Protein AF-A0A8V5HBH2-F1 (afdb_monomer_lite)

Radius of gyration: 25.73 Å; chains: 1; bounding box: 53×39×92 Å

InterPro domains:
  IPR039870 Cytochrome oxidase assembly factor 4-like [PTHR13639] (12-78)

Secondary structure (DSSP, 8-state):
------------------TTS---HHHHHHHTTT-HHHHHHHHHHHHHH--TTTTHHHHHHHHHHHHHHHHHHHHHHS------PPP----

Foldseek 3Di:
DDDDDDDDDDDDPPPPDPPPDDDDPVCVVCVVLVLNVLVVLLVVCCVVVVDCVVVVVSVVSSVVSVVVSVVVVVVVPPPPPPDDDPDPDDD

Structure (mmCIF, N/CA/C/O backbone):
data_AF-A0A8V5HBH2-F1
#
_entry.id   AF-A0A8V5HBH2-F1
#
loop_
_atom_site.group_PDB
_atom_site.id
_atom_site.type_symbol
_atom_site.label_atom_id
_atom_site.label_alt_id
_atom_site.label_comp_id
_atom_site.label_asym_id
_atom_site.label_entity_id
_atom_site.label_seq_id
_atom_site.pdbx_PDB_ins_code
_atom_site.Cartn_x
_atom_site.Cartn_y
_atom_site.Cartn_z
_atom_site.occupancy
_atom_site.B_iso_or_equiv
_atom_site.auth_seq_id
_atom_site.auth_comp_id
_atom_site.auth_asym_id
_atom_site.auth_atom_id
_atom_site.pdbx_PDB_model_num
ATOM 1 N N . MET A 1 1 ? -27.091 12.289 -59.519 1.00 43.72 1 MET A N 1
ATOM 2 C CA . MET A 1 1 ? -26.144 13.061 -58.683 1.00 43.72 1 MET A CA 1
ATOM 3 C C . MET A 1 1 ? -26.635 12.993 -57.241 1.00 43.72 1 MET A C 1
ATOM 5 O O . MET A 1 1 ? -27.482 13.785 -56.861 1.00 43.72 1 MET A O 1
ATOM 9 N N . GLY A 1 2 ? -26.219 11.978 -56.480 1.00 46.22 2 GLY A N 1
ATOM 10 C CA . GLY A 1 2 ? -26.605 11.818 -55.074 1.00 46.22 2 GLY A CA 1
ATOM 11 C C . GLY A 1 2 ? -25.417 12.150 -54.181 1.00 46.22 2 GLY A C 1
ATOM 12 O O . GLY A 1 2 ? -24.403 11.463 -54.247 1.00 46.22 2 GLY A O 1
ATOM 13 N N . ALA A 1 3 ? -25.520 13.209 -53.382 1.00 57.25 3 ALA A N 1
ATOM 14 C CA . ALA A 1 3 ? -24.512 13.551 -52.387 1.00 57.25 3 ALA A CA 1
ATOM 15 C C . ALA A 1 3 ? -24.731 12.687 -51.134 1.00 57.25 3 ALA A C 1
ATOM 17 O O . ALA A 1 3 ? -25.668 12.910 -50.366 1.00 57.25 3 ALA A O 1
ATOM 18 N N . GLY A 1 4 ? -23.886 11.671 -50.951 1.00 47.09 4 GLY A N 1
ATOM 19 C CA . GLY A 1 4 ? -23.832 10.869 -49.731 1.00 47.09 4 GLY A CA 1
ATOM 20 C C . GLY A 1 4 ? -23.218 11.681 -48.593 1.00 47.09 4 GLY A C 1
ATOM 21 O O . GLY A 1 4 ? -22.066 12.099 -48.671 1.00 47.09 4 GLY A O 1
ATOM 22 N N . LYS A 1 5 ? -23.997 11.922 -47.538 1.00 62.31 5 LYS A N 1
ATOM 23 C CA . LYS A 1 5 ? -23.543 12.601 -46.322 1.00 62.31 5 LYS A CA 1
ATOM 24 C C . LYS A 1 5 ? -22.765 11.597 -45.466 1.00 62.31 5 LYS A C 1
ATOM 26 O O . LYS A 1 5 ? -23.345 10.615 -45.009 1.00 62.31 5 LYS A O 1
ATOM 31 N N . VAL A 1 6 ? -21.462 11.817 -45.286 1.00 62.31 6 VAL A N 1
ATOM 32 C CA . VAL A 1 6 ? -20.639 11.036 -44.350 1.00 62.31 6 VAL A CA 1
ATOM 33 C C . VAL A 1 6 ? -20.760 11.679 -42.971 1.00 62.31 6 VAL A C 1
ATOM 35 O O . VAL A 1 6 ? -20.429 12.847 -42.784 1.00 62.31 6 VAL A O 1
ATOM 38 N N . HIS A 1 7 ? -21.305 10.945 -42.008 1.00 45.38 7 HIS A N 1
ATOM 39 C CA . HIS A 1 7 ? -21.364 11.385 -40.619 1.00 45.38 7 HIS A CA 1
ATOM 40 C C . HIS A 1 7 ? -20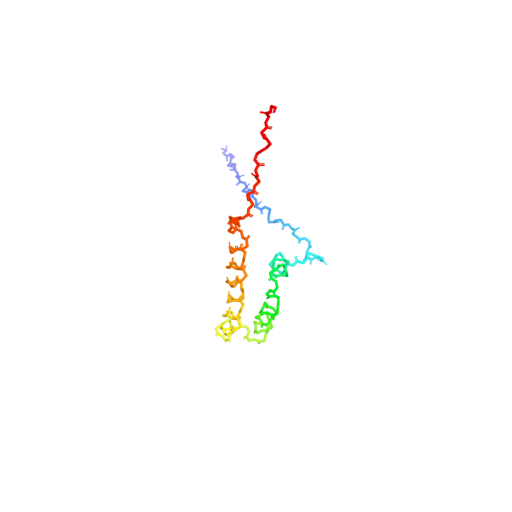.069 10.912 -39.950 1.00 45.38 7 HIS A C 1
ATOM 42 O O . HIS A 1 7 ? -19.920 9.729 -39.653 1.00 45.38 7 HIS A O 1
ATOM 48 N N . GLY A 1 8 ? -19.103 11.818 -39.788 1.00 48.97 8 GLY A N 1
ATOM 49 C CA . GLY A 1 8 ? -17.901 11.564 -38.995 1.00 48.97 8 GLY A CA 1
ATOM 50 C C . GLY A 1 8 ? -18.278 11.501 -37.518 1.00 48.97 8 GLY A C 1
ATOM 51 O O . GLY A 1 8 ? -18.744 12.492 -36.960 1.00 48.97 8 GLY A O 1
ATOM 52 N N . GLY A 1 9 ? -18.140 10.321 -36.913 1.00 52.03 9 GLY A N 1
ATOM 53 C CA . GLY A 1 9 ? -18.428 10.092 -35.500 1.00 52.03 9 GLY A CA 1
ATOM 54 C C . GLY A 1 9 ? -17.519 10.924 -34.597 1.00 52.03 9 GLY A C 1
ATOM 55 O O . GLY A 1 9 ? -16.308 10.989 -34.808 1.00 52.03 9 GLY A O 1
ATOM 56 N N . ALA A 1 10 ? -18.120 11.560 -33.594 1.00 56.62 10 ALA A N 1
ATOM 57 C CA . ALA A 1 10 ? -17.422 12.294 -32.552 1.00 56.62 10 ALA A CA 1
ATOM 58 C C . ALA A 1 10 ? -16.496 11.345 -31.774 1.00 56.62 10 ALA A C 1
ATOM 60 O O . ALA A 1 10 ? -16.955 10.418 -31.107 1.00 56.62 10 ALA A O 1
ATOM 61 N N . GLY A 1 11 ? -15.185 11.572 -31.880 1.00 56.81 11 GLY A N 1
ATOM 62 C CA . GLY A 1 11 ? -14.191 10.902 -31.052 1.00 56.81 11 GLY A CA 1
ATOM 63 C C . GLY A 1 11 ? -14.405 11.281 -29.590 1.00 56.81 11 GLY A C 1
ATOM 64 O O . GLY A 1 11 ? -14.512 12.460 -29.259 1.00 56.81 11 GLY A O 1
ATOM 65 N N . HIS A 1 12 ? -14.505 10.278 -28.723 1.00 63.34 12 HIS A N 1
ATOM 66 C CA . HIS A 1 12 ? -14.596 10.485 -27.284 1.00 63.34 12 HIS A CA 1
ATOM 67 C C . HIS A 1 12 ? -13.324 11.210 -26.804 1.00 63.34 12 HIS A C 1
ATOM 69 O O . HIS A 1 12 ? -12.226 10.694 -27.036 1.00 63.34 12 HIS A O 1
ATOM 75 N N . PRO A 1 13 ? -13.430 12.382 -26.151 1.00 62.47 13 PRO A N 1
ATOM 76 C CA . PRO A 1 13 ? -12.271 13.053 -25.591 1.00 62.47 13 PRO A CA 1
ATOM 77 C C . PRO A 1 13 ? -11.865 12.305 -24.322 1.00 62.47 13 PRO A C 1
ATOM 79 O O . PRO A 1 13 ? -12.448 12.499 -23.256 1.00 62.47 13 PRO A O 1
ATOM 82 N N . TRP A 1 14 ? -10.878 11.418 -24.425 1.00 67.56 14 TRP A N 1
ATOM 83 C CA . TRP A 1 14 ? -10.164 10.971 -23.235 1.00 67.56 14 TRP A CA 1
ATOM 84 C C . TRP A 1 14 ? -9.529 12.217 -22.620 1.00 67.56 14 TRP A C 1
ATOM 86 O O . TRP A 1 14 ? -8.729 12.891 -23.271 1.00 67.56 14 TRP A O 1
ATOM 96 N N . VAL A 1 15 ? -9.978 12.569 -21.413 1.00 65.94 15 VAL A N 1
ATOM 97 C CA . VAL A 1 15 ? -9.470 13.701 -20.635 1.00 65.94 15 VAL A CA 1
ATOM 98 C C . VAL A 1 15 ? -7.949 13.629 -20.641 1.00 65.94 15 VAL A C 1
ATOM 100 O O . VAL A 1 15 ? -7.363 12.660 -20.161 1.00 65.94 15 VAL A O 1
ATOM 103 N N . GLN A 1 16 ? -7.317 14.644 -21.224 1.00 64.69 16 GLN A N 1
ATOM 104 C CA . GLN A 1 16 ? -5.872 14.799 -21.180 1.00 64.69 16 GLN A CA 1
ATOM 105 C C . GLN A 1 16 ? -5.493 15.197 -19.750 1.00 64.69 16 GLN A C 1
ATOM 107 O O . GLN A 1 16 ? -5.451 16.380 -19.421 1.00 64.69 16 GLN A O 1
ATOM 112 N N . VAL A 1 17 ? -5.279 14.202 -18.887 1.00 65.06 17 VAL A N 1
ATOM 113 C CA . VAL A 1 17 ? -4.707 14.402 -17.551 1.00 65.06 17 VAL A CA 1
ATOM 114 C C . VAL A 1 17 ? -3.249 14.827 -17.742 1.00 65.06 17 VAL A C 1
ATOM 116 O O . VAL A 1 17 ? -2.480 14.141 -18.420 1.00 65.06 17 VAL A O 1
ATOM 119 N N . ARG A 1 18 ? -2.873 15.996 -17.214 1.00 61.03 18 ARG A N 1
ATOM 120 C CA . ARG A 1 18 ? -1.486 16.479 -17.231 1.00 61.03 18 ARG A CA 1
ATOM 121 C C . ARG A 1 18 ? -0.706 15.710 -16.163 1.00 61.03 18 ARG A C 1
ATOM 12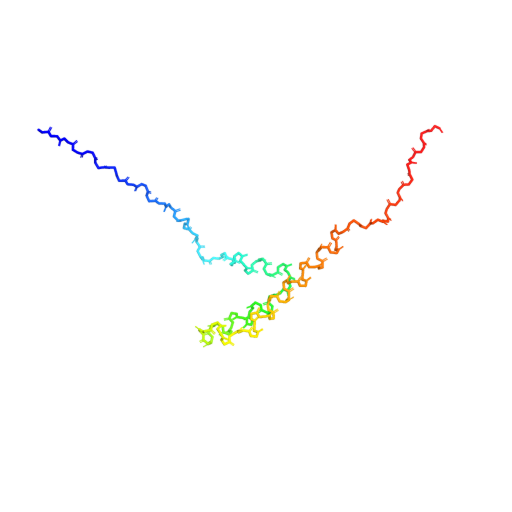3 O O . ARG A 1 18 ? -0.716 16.079 -15.001 1.00 61.03 18 ARG A O 1
ATOM 130 N N . TYR A 1 19 ? -0.015 14.657 -16.584 1.00 56.56 19 TYR A N 1
ATOM 131 C CA . TYR A 1 19 ? 0.737 13.706 -15.749 1.00 56.56 19 TYR A CA 1
ATOM 132 C C . TYR A 1 19 ? 1.939 14.269 -14.955 1.00 56.56 19 TYR A C 1
ATOM 134 O O . TYR A 1 19 ? 2.696 13.486 -14.391 1.00 56.56 19 TYR A O 1
ATOM 142 N N . GLU A 1 20 ? 2.174 15.582 -14.920 1.00 57.72 20 GLU A N 1
ATOM 143 C CA . GLU A 1 20 ? 3.446 16.123 -14.412 1.00 57.72 20 GLU A CA 1
ATOM 144 C C . GLU A 1 20 ? 3.477 16.429 -12.901 1.00 57.72 20 GLU A C 1
ATOM 146 O O . GLU A 1 20 ? 4.565 16.668 -12.390 1.00 57.72 20 GLU A O 1
ATOM 151 N N . ASP A 1 21 ? 2.357 16.370 -12.163 1.00 59.47 21 ASP A N 1
ATOM 152 C CA . ASP A 1 21 ? 2.366 16.598 -10.695 1.00 59.47 21 ASP A CA 1
ATOM 153 C C . ASP A 1 21 ? 1.190 15.963 -9.915 1.00 59.47 21 ASP A C 1
ATOM 155 O O . ASP A 1 21 ? 1.079 16.119 -8.702 1.00 59.47 21 ASP A O 1
ATOM 159 N N . GLU A 1 22 ? 0.277 15.241 -10.570 1.00 73.19 22 GLU A N 1
ATOM 160 C CA . GLU A 1 22 ? -0.871 14.656 -9.866 1.00 73.19 22 GLU A CA 1
ATOM 161 C C . GLU A 1 22 ? -0.493 13.291 -9.268 1.00 73.19 22 GLU A C 1
ATOM 163 O O . GLU A 1 22 ? -0.208 12.338 -9.995 1.00 73.19 22 GLU A O 1
ATOM 168 N N . GLU A 1 23 ? -0.486 13.202 -7.930 1.00 76.81 23 GLU A N 1
ATOM 169 C CA . GLU A 1 23 ? -0.401 11.928 -7.202 1.00 76.81 23 GLU A CA 1
ATOM 170 C C . GLU A 1 23 ? -1.458 10.960 -7.748 1.00 76.81 23 GLU A C 1
ATOM 172 O O . GLU A 1 23 ? -2.619 11.343 -7.936 1.00 76.81 23 GLU A O 1
ATOM 177 N N . ASP A 1 24 ? -1.066 9.706 -8.004 1.00 88.19 24 ASP A N 1
ATOM 178 C CA . ASP A 1 24 ? -1.994 8.717 -8.541 1.00 88.19 24 ASP A CA 1
ATOM 179 C C . ASP A 1 24 ? -3.225 8.610 -7.616 1.00 88.19 24 ASP A C 1
ATOM 181 O O . ASP A 1 24 ? -3.075 8.456 -6.397 1.00 88.19 24 ASP A O 1
ATOM 185 N N . PRO A 1 25 ? -4.459 8.690 -8.149 1.00 90.56 25 PRO A N 1
ATOM 186 C CA . PRO A 1 25 ? -5.661 8.664 -7.322 1.00 90.56 25 PRO A CA 1
ATOM 187 C C . PRO A 1 25 ? -5.754 7.443 -6.393 1.00 90.56 25 PRO A C 1
ATOM 189 O O . PRO A 1 25 ? -6.375 7.520 -5.326 1.00 90.56 25 PRO A O 1
ATOM 192 N N . VAL A 1 26 ? -5.152 6.311 -6.775 1.00 91.56 26 VAL A N 1
ATOM 193 C CA . VAL A 1 26 ? -5.060 5.112 -5.938 1.00 91.56 26 VAL A CA 1
ATOM 194 C C . VAL A 1 26 ? -4.038 5.317 -4.824 1.00 91.56 26 VAL A C 1
ATOM 196 O O . VAL A 1 26 ? -4.366 5.032 -3.673 1.00 91.56 26 VAL A O 1
ATOM 199 N N . ASP A 1 27 ? -2.858 5.867 -5.106 1.00 93.56 27 ASP A N 1
ATOM 200 C CA . ASP A 1 27 ? -1.858 6.191 -4.075 1.00 93.56 27 ASP A CA 1
ATOM 201 C C . ASP A 1 27 ? -2.398 7.182 -3.036 1.00 93.56 27 ASP A C 1
ATOM 203 O O . ASP A 1 27 ? -2.250 6.967 -1.824 1.00 93.56 27 ASP A O 1
ATOM 207 N N . ALA A 1 28 ? -3.129 8.203 -3.484 1.00 94.25 28 ALA A N 1
ATOM 208 C CA . ALA A 1 28 ? -3.799 9.161 -2.609 1.00 94.25 28 ALA A CA 1
ATOM 209 C C . ALA A 1 28 ? -4.826 8.484 -1.691 1.00 94.25 28 ALA A C 1
ATOM 211 O O . ALA A 1 28 ? -4.943 8.793 -0.497 1.00 94.25 28 ALA A O 1
ATOM 212 N N . MET A 1 29 ? -5.586 7.528 -2.231 1.00 93.88 29 MET A N 1
ATOM 213 C CA . MET A 1 29 ? -6.556 6.747 -1.469 1.00 93.88 29 MET A CA 1
ATOM 214 C C . MET A 1 29 ? -5.862 5.851 -0.442 1.00 93.88 29 MET A C 1
ATOM 216 O O . MET A 1 29 ? -6.240 5.852 0.733 1.00 93.88 29 MET A O 1
ATOM 220 N N . VAL A 1 30 ? -4.853 5.091 -0.864 1.00 96.19 30 VAL A N 1
ATOM 221 C CA . VAL A 1 30 ? -4.151 4.133 -0.009 1.00 96.19 30 VAL A CA 1
ATOM 222 C C . VAL A 1 30 ? -3.409 4.858 1.116 1.00 96.19 30 VAL A C 1
ATOM 224 O O . VAL A 1 30 ? -3.451 4.394 2.261 1.00 96.19 30 VAL A O 1
ATOM 227 N N . SER A 1 31 ? -2.848 6.040 0.858 1.00 95.06 31 SER A N 1
ATOM 228 C CA . SER A 1 31 ? -2.217 6.898 1.872 1.00 95.06 31 SER A CA 1
ATOM 229 C C . SER A 1 31 ? -3.145 7.210 3.045 1.00 95.06 31 SER A C 1
ATOM 231 O O . SER A 1 31 ? -2.742 7.100 4.202 1.00 95.06 31 SER A O 1
ATOM 233 N N . ARG A 1 32 ? -4.434 7.460 2.784 1.00 95.25 32 ARG A N 1
ATOM 234 C CA . ARG A 1 32 ? -5.447 7.724 3.827 1.00 95.25 32 ARG A CA 1
ATOM 235 C C . ARG A 1 32 ? -5.852 6.485 4.629 1.00 95.25 32 ARG A C 1
ATOM 237 O O . ARG A 1 32 ? -6.536 6.601 5.648 1.00 95.25 32 ARG A O 1
ATOM 244 N N . THR A 1 33 ? -5.506 5.287 4.160 1.00 96.25 33 THR A N 1
ATOM 245 C CA . THR A 1 33 ? -5.841 4.027 4.843 1.00 96.25 33 THR A CA 1
ATOM 246 C C . THR A 1 33 ? -4.742 3.548 5.782 1.00 96.25 33 THR A C 1
ATOM 248 O O . THR A 1 33 ? -5.055 2.807 6.706 1.00 96.25 33 THR A O 1
ATOM 251 N N . GLY A 1 34 ? -3.492 3.978 5.580 1.00 96.62 34 GLY A N 1
ATOM 252 C CA . GLY A 1 34 ? -2.324 3.440 6.284 1.00 96.62 34 GLY A CA 1
ATOM 253 C C . GLY A 1 34 ? -1.721 2.183 5.639 1.00 96.62 34 GLY A C 1
ATOM 254 O O . GLY A 1 34 ? -0.721 1.677 6.134 1.00 96.62 34 GLY A O 1
ATOM 255 N N . CYS A 1 35 ? -2.265 1.701 4.515 1.00 98.06 35 CYS A N 1
ATOM 256 C CA . CYS A 1 35 ? -1.788 0.498 3.816 1.00 98.06 35 CYS A CA 1
ATOM 257 C C . CYS A 1 35 ? -0.687 0.764 2.764 1.00 98.06 35 CYS A C 1
ATOM 259 O O . CYS A 1 35 ? -0.436 -0.070 1.890 1.00 98.06 35 CYS A O 1
ATOM 261 N N . MET A 1 36 ? -0.018 1.926 2.819 1.00 97.62 36 MET A N 1
ATOM 262 C CA . MET A 1 36 ? 0.981 2.323 1.811 1.00 97.62 36 MET A CA 1
ATOM 263 C C . MET A 1 36 ? 2.216 1.431 1.780 1.00 97.62 36 MET A C 1
ATOM 265 O O . MET A 1 36 ? 2.811 1.256 0.721 1.00 97.62 36 MET A O 1
ATOM 269 N N . ALA A 1 37 ? 2.615 0.851 2.912 1.00 97.94 37 ALA A N 1
ATOM 270 C CA . ALA A 1 37 ? 3.771 -0.041 2.949 1.00 97.94 37 ALA A CA 1
ATOM 271 C C . ALA A 1 37 ? 3.525 -1.301 2.103 1.00 97.94 37 ALA A C 1
ATOM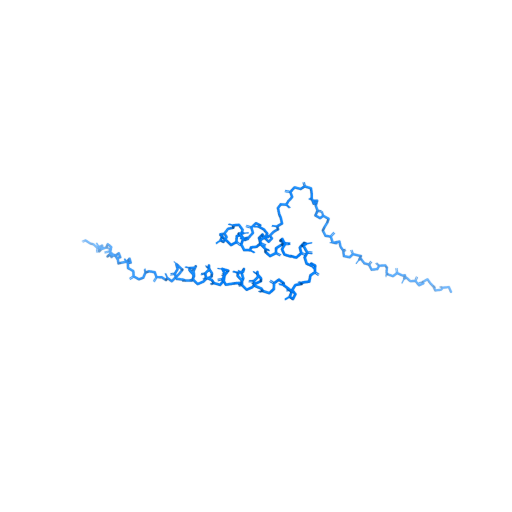 273 O O . ALA A 1 37 ? 4.365 -1.680 1.290 1.00 97.94 37 ALA A O 1
ATOM 274 N N . GLN A 1 38 ? 2.345 -1.911 2.243 1.00 98.31 38 GLN A N 1
ATOM 275 C CA . GLN A 1 38 ? 1.950 -3.094 1.483 1.00 98.31 38 GLN A CA 1
ATOM 276 C C . GLN A 1 38 ? 1.729 -2.758 0.004 1.00 98.31 38 GLN A C 1
ATOM 278 O O . GLN A 1 38 ? 2.104 -3.550 -0.856 1.00 98.31 38 GLN A O 1
ATOM 283 N N . HIS A 1 39 ? 1.183 -1.574 -0.296 1.00 98.06 39 HIS A N 1
ATOM 284 C CA . HIS A 1 39 ? 1.061 -1.092 -1.671 1.00 98.06 39 HIS A CA 1
ATOM 285 C C . HIS A 1 39 ? 2.431 -0.949 -2.343 1.00 98.06 39 HIS A C 1
ATOM 287 O O . HIS A 1 39 ? 2.667 -1.552 -3.385 1.00 98.06 39 HIS A O 1
ATOM 293 N N . ARG A 1 40 ? 3.380 -0.246 -1.710 1.00 97.25 40 ARG A N 1
ATOM 294 C CA . ARG A 1 40 ? 4.742 -0.091 -2.246 1.00 97.25 40 ARG A CA 1
ATOM 295 C C . ARG A 1 40 ? 5.467 -1.426 -2.392 1.00 97.25 40 ARG A C 1
ATOM 297 O O . ARG A 1 40 ? 6.160 -1.623 -3.382 1.00 97.25 40 ARG A O 1
ATOM 304 N N . ALA A 1 41 ? 5.281 -2.357 -1.455 1.00 97.88 41 ALA A N 1
ATOM 305 C CA . ALA A 1 41 ? 5.846 -3.702 -1.562 1.00 97.88 41 ALA A CA 1
ATOM 306 C C . ALA A 1 41 ? 5.298 -4.470 -2.777 1.00 97.88 41 ALA A C 1
ATOM 308 O O . ALA A 1 41 ? 6.048 -5.171 -3.457 1.00 97.88 41 ALA A O 1
ATOM 309 N N . LEU A 1 42 ? 4.003 -4.323 -3.078 1.00 97.50 42 LEU A N 1
ATOM 310 C CA . LEU A 1 42 ? 3.400 -4.902 -4.275 1.00 97.50 42 LEU A CA 1
ATOM 311 C C . LEU A 1 42 ? 3.936 -4.247 -5.554 1.00 97.50 42 LEU A C 1
ATOM 313 O O . LEU A 1 42 ? 4.332 -4.968 -6.467 1.00 97.50 42 LEU A O 1
ATOM 317 N N . GLN A 1 43 ? 4.008 -2.913 -5.598 1.00 97.00 43 GLN A N 1
ATOM 318 C CA . GLN A 1 43 ? 4.565 -2.177 -6.740 1.00 97.00 43 GLN A CA 1
ATOM 319 C C . GLN A 1 43 ? 6.025 -2.564 -6.999 1.00 97.00 43 GLN A C 1
ATOM 321 O O . GLN A 1 43 ? 6.405 -2.791 -8.144 1.00 97.00 43 GLN A O 1
ATOM 326 N N . HIS A 1 44 ? 6.827 -2.710 -5.941 1.00 97.56 44 HIS A N 1
ATOM 327 C CA . HIS A 1 44 ? 8.213 -3.156 -6.046 1.00 97.56 44 HIS A CA 1
ATOM 328 C C . HIS A 1 44 ? 8.310 -4.570 -6.630 1.00 97.56 44 HIS A C 1
ATOM 330 O O . HIS A 1 44 ? 9.002 -4.765 -7.622 1.00 97.56 44 HIS A O 1
ATOM 336 N N . CYS A 1 45 ? 7.532 -5.526 -6.110 1.00 98.12 45 CYS A N 1
ATOM 337 C CA . CYS A 1 45 ? 7.506 -6.881 -6.664 1.00 98.12 45 CYS A CA 1
ATOM 338 C C . CYS A 1 45 ? 7.088 -6.899 -8.140 1.00 98.12 45 CYS A C 1
ATOM 340 O O . CYS A 1 45 ? 7.674 -7.619 -8.941 1.00 98.12 45 CYS A O 1
ATOM 342 N N . MET A 1 46 ? 6.089 -6.100 -8.519 1.00 96.81 46 MET A N 1
ATOM 343 C CA . MET A 1 46 ? 5.644 -5.993 -9.910 1.00 96.81 46 MET A CA 1
ATOM 344 C C . MET A 1 46 ? 6.726 -5.380 -10.809 1.00 96.81 46 MET A C 1
ATOM 346 O O . MET A 1 46 ? 6.885 -5.826 -11.943 1.00 96.81 46 MET A O 1
ATOM 350 N N . ALA A 1 47 ? 7.486 -4.401 -10.308 1.00 96.75 47 ALA A N 1
ATOM 351 C CA . ALA A 1 47 ? 8.598 -3.791 -11.033 1.00 96.75 47 ALA A CA 1
ATOM 352 C C . ALA A 1 47 ? 9.764 -4.771 -11.250 1.00 96.75 47 ALA A C 1
ATOM 354 O O . ALA A 1 47 ? 10.364 -4.773 -12.324 1.00 96.75 47 ALA A O 1
ATOM 355 N N . GLU A 1 48 ? 10.057 -5.616 -10.258 1.00 97.12 48 GLU A N 1
ATOM 356 C CA . GLU A 1 48 ? 11.122 -6.623 -10.329 1.00 97.12 48 GLU A CA 1
ATOM 357 C C . GLU A 1 48 ? 10.714 -7.850 -11.154 1.00 97.12 48 GLU A C 1
ATOM 359 O O . GLU A 1 48 ? 11.420 -8.251 -12.076 1.00 97.12 48 GLU A O 1
ATOM 364 N N . GLN A 1 49 ? 9.566 -8.448 -10.830 1.00 95.00 49 GLN A N 1
ATOM 365 C CA . GLN A 1 49 ? 9.155 -9.750 -11.357 1.00 95.00 49 GLN A CA 1
ATOM 366 C C . GLN A 1 49 ? 8.364 -9.645 -12.659 1.00 95.00 49 GLN A C 1
ATOM 368 O O . GLN A 1 49 ? 8.356 -10.596 -13.435 1.00 95.00 49 GLN A O 1
ATOM 373 N N . GLN A 1 50 ? 7.634 -8.543 -12.865 1.00 93.75 50 GLN A N 1
ATOM 374 C CA . GLN A 1 50 ? 6.715 -8.331 -13.997 1.00 93.75 50 GLN A CA 1
ATOM 375 C C . GLN A 1 50 ? 5.651 -9.436 -14.178 1.00 93.75 50 GLN A C 1
ATOM 377 O O . GLN A 1 50 ? 4.960 -9.493 -15.193 1.00 93.75 50 GLN A O 1
ATOM 382 N N . ASP A 1 51 ? 5.470 -10.290 -13.168 1.00 92.69 51 ASP A N 1
ATOM 383 C CA . ASP A 1 51 ? 4.465 -11.344 -13.115 1.00 92.69 51 ASP A CA 1
ATOM 384 C C . ASP A 1 51 ? 3.774 -11.334 -11.747 1.00 92.69 51 ASP A C 1
ATOM 386 O O . ASP A 1 51 ? 4.328 -11.726 -10.714 1.00 92.69 51 ASP A O 1
ATOM 390 N N . TRP A 1 52 ? 2.505 -10.930 -11.755 1.00 92.38 52 TRP A N 1
ATOM 391 C CA . TRP A 1 52 ? 1.665 -10.834 -10.565 1.00 92.38 52 TRP A CA 1
ATOM 392 C C . TRP A 1 52 ? 1.464 -12.182 -9.849 1.00 92.38 52 TRP A C 1
ATOM 394 O O . TRP A 1 52 ? 1.153 -12.202 -8.655 1.00 92.38 52 TRP A O 1
ATOM 404 N N . ARG A 1 53 ? 1.658 -13.319 -10.537 1.00 96.56 53 ARG A N 1
ATOM 405 C CA . ARG A 1 53 ? 1.566 -14.662 -9.938 1.00 96.56 53 ARG A CA 1
ATOM 406 C C . ARG A 1 53 ? 2.679 -14.898 -8.918 1.00 96.56 53 ARG A C 1
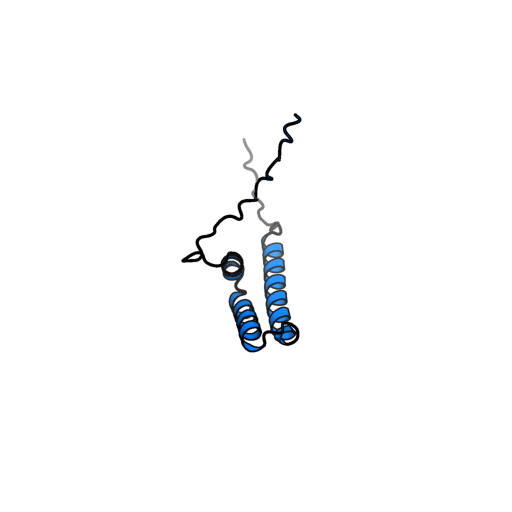ATOM 408 O O . ARG A 1 53 ? 2.443 -15.570 -7.916 1.00 96.56 53 ARG A O 1
ATOM 415 N N . HIS A 1 54 ? 3.851 -14.303 -9.128 1.00 96.62 54 HIS A N 1
ATOM 416 C CA . HIS A 1 54 ? 4.963 -14.344 -8.177 1.00 96.62 54 HIS A CA 1
ATOM 417 C C . HIS A 1 54 ? 4.775 -13.343 -7.026 1.00 96.62 54 HIS A C 1
ATOM 419 O O . HIS A 1 54 ? 5.264 -13.576 -5.924 1.00 96.62 54 HIS A O 1
ATOM 425 N N . CYS A 1 55 ? 3.980 -12.291 -7.238 1.00 98.00 55 CYS A N 1
ATOM 426 C CA . CYS A 1 55 ? 3.661 -11.268 -6.235 1.00 98.00 55 CYS A CA 1
ATOM 427 C C . CYS A 1 55 ? 2.438 -11.591 -5.365 1.00 98.00 55 CYS A C 1
ATOM 429 O O . CYS A 1 55 ? 1.951 -10.750 -4.608 1.00 98.00 55 CYS A O 1
ATOM 431 N N . GLN A 1 56 ? 1.927 -12.819 -5.442 1.00 98.00 56 GLN A N 1
ATOM 432 C CA . GLN A 1 56 ? 0.803 -13.310 -4.645 1.00 98.00 56 GLN A CA 1
ATOM 433 C C . GLN A 1 56 ? 0.913 -13.034 -3.129 1.00 98.00 56 GLN A C 1
ATOM 435 O O . GLN A 1 56 ? -0.099 -12.658 -2.531 1.00 98.00 56 GLN A O 1
ATOM 440 N N . PRO A 1 57 ? 2.084 -13.186 -2.475 1.00 97.88 57 PRO A N 1
ATOM 441 C CA . PRO A 1 57 ? 2.241 -12.812 -1.068 1.00 97.88 57 PRO A CA 1
ATOM 442 C C . PRO A 1 57 ? 1.957 -11.325 -0.803 1.00 97.88 57 PRO A C 1
ATOM 444 O O . PRO A 1 57 ? 1.214 -10.998 0.120 1.00 97.88 57 PRO A O 1
ATOM 447 N N . GLN A 1 58 ? 2.488 -10.434 -1.640 1.00 98.31 58 GLN A N 1
ATOM 448 C CA . GLN A 1 58 ? 2.337 -8.983 -1.542 1.00 98.31 58 GLN A CA 1
ATOM 449 C C . GLN A 1 58 ? 0.892 -8.561 -1.836 1.00 98.31 58 GLN A C 1
ATOM 451 O O . GLN A 1 58 ? 0.330 -7.740 -1.111 1.00 98.31 58 GLN A O 1
ATOM 456 N N . VAL A 1 59 ? 0.253 -9.186 -2.833 1.00 97.50 59 VAL A N 1
ATOM 457 C CA . VAL A 1 59 ? -1.174 -8.981 -3.140 1.00 97.50 59 VAL A CA 1
ATOM 458 C C . VAL A 1 59 ? -2.047 -9.342 -1.937 1.00 97.50 59 VAL A C 1
ATOM 460 O O . VAL A 1 59 ? -2.936 -8.572 -1.567 1.00 97.50 59 VAL A O 1
ATOM 463 N N . ARG A 1 60 ? -1.793 -10.491 -1.295 1.00 98.50 60 ARG A N 1
ATOM 464 C CA . ARG A 1 60 ? -2.523 -10.903 -0.085 1.00 98.50 60 ARG A CA 1
ATOM 465 C C . ARG A 1 60 ? -2.313 -9.918 1.060 1.00 98.50 60 ARG A C 1
ATOM 467 O O . ARG A 1 60 ? -3.297 -9.453 1.621 1.00 98.50 60 ARG A O 1
ATOM 474 N N . ALA A 1 61 ? -1.069 -9.535 1.341 1.00 98.25 61 ALA A N 1
ATOM 475 C CA . ALA A 1 61 ? -0.758 -8.578 2.401 1.00 98.25 61 ALA A CA 1
ATOM 476 C C . ALA A 1 61 ? -1.475 -7.230 2.204 1.00 98.25 61 ALA A C 1
ATOM 478 O O . ALA A 1 61 ? -2.032 -6.674 3.152 1.00 98.25 61 ALA A O 1
ATOM 479 N N . PHE A 1 62 ? -1.509 -6.719 0.970 1.00 98.25 62 PHE A N 1
ATOM 480 C CA . PHE A 1 62 ? -2.222 -5.484 0.651 1.00 98.25 62 PHE A CA 1
ATOM 481 C C . PHE A 1 62 ? -3.737 -5.623 0.850 1.00 98.25 62 PHE A C 1
ATOM 483 O O . PHE A 1 62 ? -4.356 -4.790 1.517 1.00 98.25 62 PHE A O 1
ATOM 490 N N . ARG A 1 63 ? -4.333 -6.709 0.343 1.00 98.00 63 ARG A N 1
ATOM 491 C CA . ARG A 1 63 ? -5.763 -6.999 0.517 1.00 98.00 63 ARG A CA 1
ATOM 492 C C . ARG A 1 63 ? -6.144 -7.113 1.991 1.00 98.00 63 ARG A C 1
ATOM 494 O O . ARG A 1 63 ? -7.145 -6.535 2.407 1.00 98.00 63 ARG A O 1
ATOM 501 N N . ASP A 1 64 ? -5.358 -7.846 2.769 1.00 98.44 64 ASP A N 1
ATOM 502 C CA . ASP A 1 64 ? -5.649 -8.107 4.176 1.00 98.44 64 ASP A CA 1
ATOM 503 C C . ASP A 1 64 ? -5.526 -6.816 5.008 1.00 98.44 64 ASP A C 1
ATOM 505 O O . ASP A 1 64 ? -6.333 -6.585 5.909 1.00 98.44 64 ASP A O 1
ATOM 509 N N . CYS A 1 65 ? -4.596 -5.914 4.668 1.00 98.25 65 CYS A N 1
ATOM 510 C CA . CYS A 1 65 ? -4.543 -4.573 5.260 1.00 98.25 65 CYS A CA 1
ATOM 511 C C . CYS A 1 65 ? -5.824 -3.775 4.969 1.00 98.25 65 CYS A C 1
ATOM 513 O O . CYS A 1 65 ? -6.484 -3.291 5.889 1.00 98.25 65 CYS A O 1
ATOM 515 N N . MET A 1 66 ? -6.232 -3.685 3.701 1.00 97.56 66 MET A N 1
ATOM 516 C CA . MET A 1 66 ? -7.426 -2.925 3.307 1.00 97.56 66 MET A CA 1
ATOM 517 C C . MET A 1 66 ? -8.711 -3.498 3.924 1.00 97.56 66 MET A C 1
ATOM 519 O O . MET A 1 66 ? -9.598 -2.744 4.333 1.00 97.56 66 MET A O 1
ATOM 523 N N . ALA A 1 67 ? -8.801 -4.825 4.045 1.00 97.38 67 ALA A N 1
ATOM 524 C CA . ALA A 1 67 ? -9.915 -5.502 4.700 1.00 97.38 67 ALA A CA 1
ATOM 525 C C . ALA A 1 67 ? -10.011 -5.145 6.193 1.00 97.38 67 ALA A C 1
ATOM 527 O O . ALA A 1 67 ? -11.107 -4.852 6.670 1.00 97.38 67 ALA A O 1
ATOM 528 N N . GLN 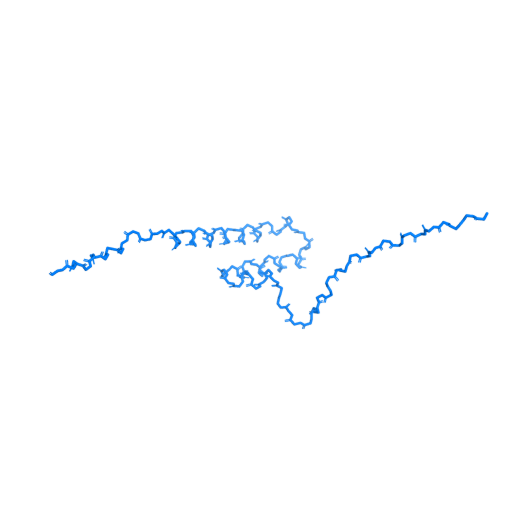A 1 68 ? -8.882 -5.103 6.909 1.00 96.50 68 GLN A N 1
ATOM 529 C CA . GLN A 1 68 ? -8.839 -4.661 8.307 1.00 96.50 68 GLN A CA 1
ATOM 530 C C . GLN A 1 68 ? -9.296 -3.205 8.442 1.00 96.50 68 GLN A C 1
ATOM 532 O O . GLN A 1 68 ? -10.208 -2.919 9.217 1.00 96.50 68 GLN A O 1
ATOM 537 N N . ARG A 1 69 ? -8.787 -2.302 7.592 1.00 95.50 69 ARG A N 1
ATOM 538 C CA . ARG A 1 69 ? -9.200 -0.887 7.599 1.00 95.50 69 ARG A CA 1
ATOM 539 C C . ARG A 1 69 ? -10.696 -0.706 7.348 1.00 95.50 69 ARG A C 1
ATOM 541 O O . ARG A 1 69 ? -11.310 0.187 7.932 1.00 95.50 69 ARG A O 1
ATOM 548 N N . LYS A 1 70 ? -11.298 -1.531 6.485 1.00 94.31 70 LYS A N 1
ATOM 549 C CA . LYS A 1 70 ? -12.748 -1.518 6.244 1.00 94.31 70 LYS A CA 1
ATOM 550 C C . LYS A 1 70 ? -13.523 -1.916 7.502 1.00 94.31 70 LYS A C 1
ATOM 552 O O . LYS A 1 70 ? -14.436 -1.190 7.882 1.00 94.31 70 LYS A O 1
ATOM 557 N N . GLN A 1 71 ? -13.121 -2.998 8.167 1.00 94.62 71 GLN A N 1
ATOM 558 C CA . GLN A 1 71 ? -13.761 -3.466 9.401 1.00 94.62 71 GLN A CA 1
ATOM 559 C C . GLN A 1 71 ? -13.643 -2.434 10.528 1.00 94.62 71 GLN A C 1
ATOM 561 O O . GLN A 1 71 ? -14.628 -2.121 11.188 1.00 94.62 71 GLN A O 1
ATOM 566 N N . GLU A 1 72 ? -12.469 -1.827 10.711 1.00 92.38 72 GLU A N 1
ATOM 567 C CA . GLU A 1 72 ? -12.269 -0.788 11.726 1.00 92.38 72 GLU A CA 1
ATOM 568 C C . GLU A 1 72 ? -13.172 0.429 11.492 1.00 92.38 72 GLU A C 1
ATOM 570 O O . GLU A 1 72 ? -13.728 0.977 12.443 1.00 92.38 72 GLU A O 1
ATOM 575 N N . ARG A 1 73 ? -13.358 0.842 10.230 1.00 90.19 73 ARG A N 1
ATOM 576 C CA . ARG A 1 73 ? -14.291 1.923 9.876 1.00 90.19 73 ARG A CA 1
ATOM 577 C C . ARG A 1 73 ? -15.745 1.537 10.136 1.00 90.19 73 ARG A C 1
ATOM 579 O O . ARG A 1 73 ? -16.522 2.396 10.534 1.00 90.19 73 ARG A O 1
ATOM 586 N N . GLU A 1 74 ? -16.119 0.281 9.914 1.00 89.56 74 GLU A N 1
ATOM 587 C CA . GLU A 1 74 ? -17.465 -0.227 10.206 1.00 89.56 74 GLU A CA 1
ATOM 588 C C . GLU A 1 74 ? -17.744 -0.241 11.713 1.00 89.56 74 GLU A C 1
ATOM 590 O O . GLU A 1 74 ? -18.800 0.229 12.130 1.00 89.56 74 GLU A O 1
ATOM 595 N N . VAL A 1 75 ? -16.776 -0.671 12.531 1.00 89.69 75 VAL A N 1
ATOM 596 C CA . VAL A 1 75 ? -16.865 -0.626 14.002 1.00 89.69 75 VAL A CA 1
ATOM 597 C C . VAL A 1 75 ? -16.960 0.815 14.507 1.00 89.69 75 VAL A C 1
ATOM 599 O O . VAL A 1 75 ? -17.805 1.113 15.343 1.00 89.69 75 VAL A O 1
ATOM 602 N N . GLN A 1 76 ? -16.152 1.732 13.968 1.00 82.44 76 GLN A N 1
ATOM 603 C CA . GLN A 1 76 ? -16.199 3.158 14.331 1.00 82.44 76 GLN A CA 1
ATOM 604 C C . GLN A 1 76 ? -17.495 3.852 13.893 1.00 82.44 76 GLN A C 1
ATOM 606 O O . GLN A 1 76 ? -17.910 4.830 14.509 1.00 82.44 76 GLN A O 1
ATOM 611 N N . ARG A 1 77 ? -18.122 3.378 12.811 1.00 80.44 77 ARG A N 1
ATOM 612 C CA . ARG A 1 77 ? -19.382 3.921 12.284 1.00 80.44 77 ARG A CA 1
ATOM 613 C C . ARG A 1 77 ? -20.614 3.283 12.929 1.00 80.44 77 ARG A C 1
ATOM 615 O O . ARG A 1 77 ? -21.720 3.784 12.725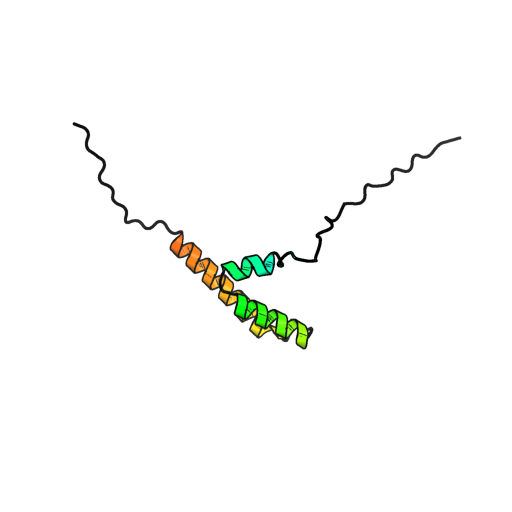 1.00 80.44 77 ARG A O 1
ATOM 622 N N . ALA A 1 78 ? -20.455 2.196 13.683 1.00 74.56 78 ALA A N 1
ATOM 623 C CA . ALA A 1 78 ? -21.543 1.651 14.478 1.00 74.56 78 ALA A CA 1
ATOM 624 C C . ALA A 1 78 ? -21.989 2.717 15.496 1.00 74.56 78 ALA A C 1
ATOM 626 O O . ALA A 1 78 ? -21.135 3.354 16.119 1.00 74.56 78 ALA A O 1
ATOM 627 N N . PRO A 1 79 ? -23.302 2.968 15.655 1.00 65.12 79 PRO A N 1
ATOM 628 C CA . PRO A 1 79 ? -23.766 3.942 16.625 1.00 65.12 79 PRO A CA 1
ATOM 629 C C . PRO A 1 79 ? -23.310 3.486 18.010 1.00 65.12 79 PRO A C 1
ATOM 631 O O . PRO A 1 79 ? -23.750 2.454 18.513 1.00 65.12 79 PRO A O 1
ATOM 634 N N . SER A 1 80 ? -22.415 4.261 18.621 1.00 57.94 80 SER A N 1
ATOM 635 C CA . SER A 1 80 ? -22.157 4.172 20.050 1.00 57.94 80 SER A CA 1
ATOM 636 C C . SER A 1 80 ? -23.462 4.524 20.764 1.00 57.94 80 SER A C 1
ATOM 638 O O . SER A 1 80 ? -23.809 5.694 20.936 1.00 57.94 80 SER A O 1
ATOM 640 N N . SER A 1 81 ? -24.243 3.504 21.114 1.00 57.41 81 SER A N 1
ATOM 641 C CA . SER A 1 81 ? -25.381 3.616 22.019 1.00 57.41 81 SER A CA 1
ATOM 642 C C . SER A 1 81 ? -24.871 3.958 23.421 1.00 57.41 81 SER A C 1
ATOM 644 O O . SER A 1 81 ? -24.849 3.106 24.300 1.00 57.41 81 SER A O 1
ATOM 646 N N . SER A 1 82 ? -24.417 5.193 23.644 1.00 57.97 82 SER A N 1
ATOM 647 C CA . SER A 1 82 ? -24.112 5.686 24.994 1.00 57.97 82 SER A CA 1
ATOM 648 C C . SER A 1 82 ? -24.160 7.211 25.148 1.00 57.97 82 SER A C 1
ATOM 650 O O . SER A 1 82 ? -23.511 7.754 26.039 1.00 57.97 82 SER A O 1
ATOM 652 N N . GLN A 1 83 ? -24.929 7.930 24.328 1.00 51.38 83 GLN A N 1
ATOM 653 C CA . GLN A 1 83 ? -25.299 9.315 24.644 1.00 51.38 83 GLN A CA 1
ATOM 654 C C . GLN A 1 83 ? -26.772 9.371 25.041 1.00 51.38 83 GLN A C 1
ATOM 656 O O . GLN A 1 83 ? -27.648 9.685 24.241 1.00 51.38 83 GLN A O 1
ATOM 661 N N . GLY A 1 84 ? -27.029 9.036 26.307 1.00 54.25 84 GLY A N 1
ATOM 662 C CA . GLY A 1 84 ? -28.221 9.498 27.003 1.00 54.25 84 GLY A CA 1
ATOM 663 C C . GLY A 1 84 ? -28.062 10.987 27.293 1.00 54.25 84 GLY A C 1
ATOM 664 O O . GLY A 1 84 ? -27.273 11.367 28.151 1.00 54.25 84 GLY A O 1
ATOM 665 N N . HIS A 1 85 ? -28.803 11.820 26.570 1.00 48.12 85 HIS A N 1
ATOM 666 C CA . HIS A 1 85 ? -29.099 13.183 26.995 1.00 48.12 85 HIS A CA 1
ATOM 667 C C . HIS A 1 85 ? -30.490 13.154 27.645 1.00 48.12 85 HIS A C 1
ATOM 669 O O . HIS A 1 85 ? -31.443 12.785 26.953 1.00 48.12 85 HIS A O 1
ATOM 675 N N . PRO A 1 86 ? -30.659 13.491 28.939 1.00 55.28 86 PRO A N 1
ATOM 676 C CA . PRO A 1 86 ? -31.993 13.758 29.454 1.00 55.28 86 PRO A CA 1
ATOM 677 C C . PRO A 1 86 ? -32.536 15.015 28.762 1.00 55.28 86 PRO A C 1
ATOM 679 O O . PRO A 1 86 ? -31.835 16.021 28.632 1.00 55.28 86 PRO A O 1
ATOM 682 N N . ALA A 1 87 ? -33.772 14.932 28.274 1.00 53.09 87 ALA A N 1
ATOM 683 C CA . ALA A 1 87 ? -34.484 16.068 27.704 1.00 53.09 87 ALA A CA 1
ATOM 684 C C . ALA A 1 87 ? -34.634 17.176 28.765 1.00 53.09 87 ALA A C 1
ATOM 686 O O . ALA A 1 87 ? -34.900 16.851 29.926 1.00 53.09 87 ALA A O 1
ATOM 687 N N . PRO A 1 88 ? -34.499 18.468 28.412 1.00 59.12 88 PRO A N 1
ATOM 688 C CA . PRO A 1 88 ? -34.881 19.529 29.329 1.00 59.12 88 PRO A CA 1
ATOM 689 C C . PRO A 1 88 ? -36.400 19.461 29.514 1.00 59.12 88 PRO A C 1
ATOM 691 O O . PRO A 1 88 ? -37.157 19.696 28.571 1.00 59.12 88 PRO A O 1
ATOM 694 N N . ALA A 1 89 ? -36.846 19.090 30.715 1.00 48.38 89 ALA A N 1
ATOM 695 C CA . ALA A 1 89 ? -38.237 19.256 31.097 1.00 48.38 89 ALA A CA 1
ATOM 696 C C . ALA A 1 89 ? -38.523 20.761 31.126 1.00 48.38 89 ALA A C 1
ATOM 698 O O . ALA A 1 89 ? -37.951 21.502 31.924 1.00 48.38 89 ALA A O 1
ATOM 699 N N . ALA A 1 90 ? -39.349 21.200 30.184 1.00 44.38 90 ALA A N 1
ATOM 700 C CA . ALA A 1 90 ? -40.055 22.458 30.282 1.00 44.38 90 ALA A CA 1
ATOM 701 C C . ALA A 1 90 ? -41.094 22.324 31.403 1.00 44.38 90 ALA A C 1
ATOM 703 O O . ALA A 1 90 ? -41.957 21.455 31.304 1.00 44.38 90 ALA A O 1
ATOM 704 N N . GLU A 1 91 ? -40.927 23.110 32.466 1.00 40.12 91 GLU A N 1
ATOM 705 C CA . GLU A 1 91 ? -41.927 23.923 33.193 1.00 40.12 91 GLU A CA 1
ATOM 706 C C . GLU A 1 91 ? -41.380 24.357 34.560 1.00 40.12 91 GLU A C 1
ATOM 708 O O . GLU A 1 91 ? -40.877 23.495 35.318 1.00 40.12 91 GLU A O 1
#

Organism: Melopsittacus undulatus (NCBI:txid13146)

pLDDT: mean 79.82, std 19.67, range [40.12, 98.5]

Sequence (91 aa):
MGAGKVHGGAGHPWVQVRYEDEEDPVDAMVSRTGCMAQHRALQHCMAEQQDWRHCQPQVRAFRDCMAQRKQEREVQRAPSSSQGHPAPAAE